Protein AF-A0A8S2XSJ2-F1 (afdb_monomer_lite)

Organism: NCBI:txid392030

Sequence (71 aa):
MVDELRRVSVENNITFQQINDFEQSYHSNAAIQWYTRDTFLYRLLNRALRCEDVESIIKHRFFIADLYQNL

Foldseek 3Di:
DLVVVVVCCVPQVQDPVLSVCCVVPDDLLCLVVQCVDPHPVVVQVVVCVVVVVVVSCVVCVVSVVSVVVND

pLDDT: mean 84.66, std 13.98, range [52.69, 97.0]

Secondary structure (DSSP, 8-state):
-HHHHHHHTTTTT--HHHHHHHHHH--GGGHHHHHHSSSHHHHHHHHHHHTT-HHHHHHTHHHHHHHHHH-

Structure (mmCIF, N/CA/C/O backbone):
data_AF-A0A8S2XSJ2-F1
#
_entry.id   AF-A0A8S2XSJ2-F1
#
loop_
_atom_site.group_PDB
_atom_site.id
_atom_site.type_symbol
_atom_site.label_atom_id
_atom_site.label_alt_id
_atom_site.label_comp_id
_atom_site.label_asym_id
_atom_site.label_entity_id
_atom_site.label_seq_id
_atom_site.pdbx_PDB_ins_code
_atom_site.Cartn_x
_atom_site.Cartn_y
_atom_site.Cartn_z
_atom_site.occupancy
_atom_site.B_iso_or_equiv
_atom_site.auth_seq_id
_atom_site.auth_comp_id
_atom_site.auth_asym_id
_atom_site.auth_atom_id
_atom_site.pdbx_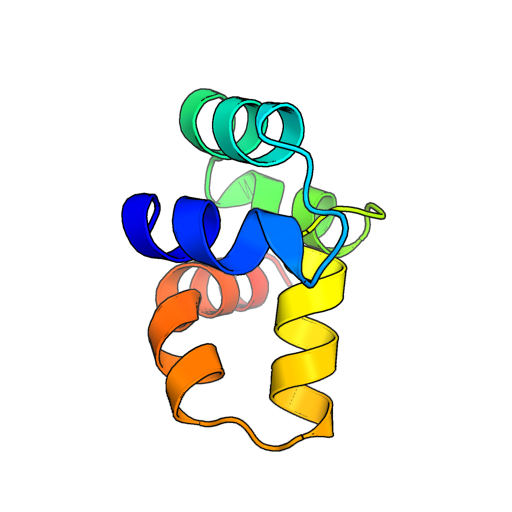PDB_model_num
ATOM 1 N N . MET A 1 1 ? 11.906 1.063 2.867 1.00 56.91 1 MET A N 1
ATOM 2 C CA . MET A 1 1 ? 10.504 1.199 2.414 1.00 56.91 1 MET A CA 1
ATOM 3 C C . MET A 1 1 ? 10.043 2.644 2.536 1.00 56.91 1 MET A C 1
ATOM 5 O O . MET A 1 1 ? 9.803 3.271 1.518 1.00 56.91 1 MET A O 1
ATOM 9 N N . VAL A 1 2 ? 10.028 3.217 3.739 1.00 58.84 2 VAL A N 1
ATOM 10 C CA . VAL A 1 2 ? 9.644 4.625 3.965 1.00 58.84 2 VAL A CA 1
ATOM 11 C C . VAL A 1 2 ? 10.623 5.608 3.313 1.00 58.84 2 VAL A C 1
ATOM 13 O O . VAL A 1 2 ? 10.199 6.526 2.618 1.00 58.84 2 VAL A O 1
ATOM 16 N N . ASP A 1 3 ? 11.933 5.385 3.436 1.00 59.72 3 ASP A N 1
ATOM 17 C CA . ASP A 1 3 ? 12.941 6.285 2.843 1.00 59.72 3 ASP A CA 1
ATOM 18 C C . ASP A 1 3 ? 12.935 6.300 1.305 1.00 59.72 3 ASP A C 1
ATOM 20 O O . ASP A 1 3 ? 13.335 7.280 0.678 1.00 59.72 3 ASP A O 1
ATOM 24 N N . GLU A 1 4 ? 12.435 5.233 0.685 1.00 62.91 4 GLU A N 1
ATOM 25 C CA . GLU A 1 4 ? 12.280 5.132 -0.767 1.00 62.91 4 GLU A CA 1
ATOM 26 C C . GLU A 1 4 ? 11.014 5.865 -1.236 1.00 62.91 4 GLU A C 1
ATOM 28 O 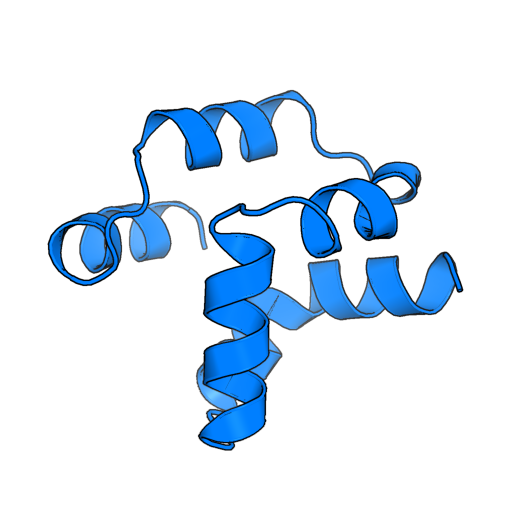O . GLU A 1 4 ? 11.053 6.615 -2.212 1.00 62.91 4 GLU A O 1
ATOM 33 N N . LEU A 1 5 ? 9.928 5.772 -0.459 1.00 56.78 5 LEU A N 1
ATOM 34 C CA . LEU A 1 5 ? 8.714 6.571 -0.656 1.00 56.78 5 LEU A CA 1
ATOM 35 C C . LEU A 1 5 ? 8.995 8.079 -0.538 1.00 56.78 5 LEU A C 1
ATOM 37 O O . LEU A 1 5 ? 8.421 8.870 -1.287 1.00 56.78 5 LEU A O 1
ATOM 41 N N . ARG A 1 6 ? 9.938 8.487 0.327 1.00 57.53 6 ARG A N 1
ATOM 42 C CA . ARG A 1 6 ? 10.386 9.888 0.428 1.00 57.53 6 ARG A CA 1
ATOM 43 C C . ARG A 1 6 ? 11.068 10.391 -0.850 1.00 57.53 6 ARG A C 1
ATOM 45 O O . ARG A 1 6 ? 10.855 11.546 -1.209 1.00 57.53 6 ARG A O 1
ATOM 52 N N . ARG A 1 7 ? 11.829 9.552 -1.568 1.00 57.75 7 ARG A N 1
ATOM 53 C CA . ARG A 1 7 ? 12.474 9.926 -2.848 1.00 57.75 7 ARG A CA 1
ATOM 54 C C . ARG A 1 7 ? 11.486 10.010 -4.014 1.00 57.75 7 ARG A C 1
ATOM 56 O O . ARG A 1 7 ? 11.611 10.898 -4.847 1.00 57.75 7 ARG A O 1
ATOM 63 N N . VAL A 1 8 ? 10.486 9.131 -4.041 1.00 56.62 8 VAL A N 1
ATOM 64 C CA . VAL A 1 8 ? 9.458 9.065 -5.100 1.00 56.62 8 VAL A CA 1
ATOM 65 C C . VAL A 1 8 ? 8.373 10.151 -4.946 1.00 56.62 8 VAL A C 1
ATOM 67 O O . VAL A 1 8 ? 7.613 10.417 -5.881 1.00 56.62 8 VAL A O 1
ATOM 70 N N . SER A 1 9 ? 8.314 10.823 -3.789 1.00 54.34 9 SER A N 1
ATOM 71 C CA . SER A 1 9 ? 7.328 11.873 -3.478 1.00 54.34 9 SER A CA 1
ATOM 72 C C . SER A 1 9 ? 7.304 13.037 -4.481 1.00 54.34 9 SER A C 1
ATOM 74 O O . SER A 1 9 ? 6.244 13.625 -4.692 1.00 54.34 9 SER A O 1
ATOM 76 N N . VAL A 1 10 ? 8.420 13.312 -5.167 1.00 52.69 10 VAL A N 1
ATOM 77 C CA . VAL A 1 10 ? 8.514 14.372 -6.187 1.00 52.69 10 VAL A CA 1
ATOM 78 C C . VAL A 1 10 ? 7.807 13.985 -7.498 1.00 52.69 10 VAL A C 1
ATOM 80 O O . VAL A 1 10 ? 7.298 14.861 -8.189 1.00 52.69 10 VAL A O 1
ATOM 83 N N . GLU A 1 11 ? 7.703 12.691 -7.827 1.00 53.06 11 GLU A N 1
ATOM 84 C CA . GLU A 1 11 ? 7.133 12.221 -9.105 1.00 53.06 11 GLU A CA 1
ATOM 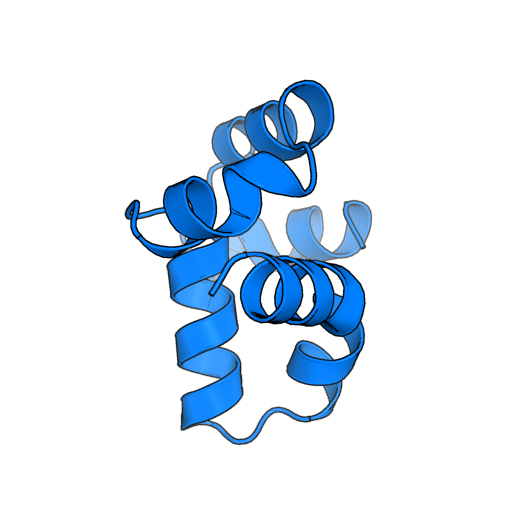85 C C . GLU A 1 11 ? 5.650 11.823 -9.042 1.00 53.06 11 GLU A C 1
ATOM 87 O O . GLU A 1 11 ? 4.987 11.795 -10.075 1.00 53.06 11 GLU A O 1
ATOM 92 N N . ASN A 1 12 ? 5.102 11.499 -7.863 1.00 55.16 12 ASN A N 1
ATOM 93 C CA . ASN A 1 12 ? 3.778 10.856 -7.762 1.00 55.16 12 ASN A CA 1
ATOM 94 C C . ASN A 1 12 ? 2.719 11.629 -6.953 1.00 55.16 12 ASN A C 1
ATOM 96 O O . ASN A 1 12 ? 1.679 11.054 -6.620 1.00 55.16 12 ASN A O 1
ATOM 100 N N . ASN A 1 13 ? 2.948 12.909 -6.625 1.00 60.09 13 ASN A N 1
ATOM 101 C CA . ASN A 1 13 ? 2.040 13.711 -5.781 1.00 60.09 13 ASN A CA 1
ATOM 102 C C . ASN A 1 13 ? 1.657 12.987 -4.472 1.00 60.09 13 ASN A C 1
ATOM 104 O O . ASN A 1 13 ? 0.525 13.063 -3.994 1.00 60.09 13 ASN A O 1
ATOM 108 N N . ILE A 1 14 ? 2.592 12.217 -3.908 1.00 68.06 14 ILE A N 1
ATOM 109 C CA . ILE A 1 14 ? 2.410 11.572 -2.610 1.00 68.06 14 ILE A CA 1
ATOM 110 C C . ILE A 1 14 ? 2.816 12.597 -1.565 1.00 68.06 14 ILE A C 1
ATOM 112 O O . ILE A 1 14 ? 3.997 12.908 -1.415 1.00 68.06 14 ILE A O 1
ATOM 116 N N . THR A 1 15 ? 1.844 13.148 -0.848 1.00 73.00 15 THR A N 1
ATOM 117 C CA . THR A 1 15 ? 2.145 14.092 0.225 1.00 73.00 15 THR A CA 1
ATOM 118 C C . THR A 1 15 ? 2.836 13.346 1.363 1.00 73.00 15 THR A C 1
ATOM 120 O O . THR A 1 15 ? 2.341 12.315 1.816 1.00 73.00 15 THR A O 1
ATOM 123 N N . PHE A 1 16 ? 3.941 13.894 1.878 1.00 79.06 16 PHE A N 1
ATOM 124 C CA . PHE A 1 16 ? 4.634 13.374 3.067 1.00 79.06 16 PHE A CA 1
ATOM 125 C C . PHE A 1 16 ? 3.687 13.112 4.246 1.00 79.06 16 PHE A C 1
ATOM 127 O O . PHE A 1 16 ? 3.895 12.177 5.010 1.00 79.06 16 PHE A O 1
ATOM 134 N N . GLN A 1 17 ? 2.612 13.895 4.353 1.00 83.44 17 GLN A N 1
ATOM 135 C CA . GLN A 1 17 ? 1.561 13.701 5.343 1.00 83.44 17 GLN A CA 1
ATOM 136 C C . GLN A 1 17 ? 0.861 12.340 5.214 1.00 83.44 17 GLN A C 1
ATOM 138 O O . GLN A 1 17 ? 0.727 11.652 6.213 1.00 83.44 17 GLN A O 1
ATOM 143 N N . GLN A 1 18 ? 0.503 11.894 4.002 1.00 84.06 18 GLN A N 1
ATOM 144 C CA . GLN A 1 18 ? -0.147 10.589 3.817 1.00 84.06 18 GLN A CA 1
ATOM 145 C C . GLN A 1 18 ? 0.772 9.426 4.214 1.00 84.06 18 GLN A C 1
ATOM 147 O O . GLN A 1 18 ? 0.293 8.410 4.714 1.00 84.06 18 GLN A O 1
ATOM 152 N N . ILE A 1 19 ? 2.083 9.576 3.997 1.00 85.44 19 ILE A N 1
ATOM 153 C CA . ILE A 1 19 ? 3.081 8.588 4.424 1.00 85.44 19 ILE A CA 1
ATOM 154 C C . ILE A 1 19 ? 3.153 8.559 5.952 1.00 85.44 19 ILE A C 1
ATOM 156 O O . ILE A 1 19 ? 3.030 7.487 6.534 1.00 85.44 19 ILE A O 1
ATOM 160 N N . ASN A 1 20 ? 3.287 9.721 6.596 1.00 88.50 20 ASN A N 1
ATOM 161 C CA . ASN A 1 20 ? 3.354 9.809 8.056 1.00 88.50 20 ASN A CA 1
ATOM 162 C C . ASN A 1 20 ? 2.080 9.259 8.719 1.00 88.50 20 ASN A C 1
ATOM 164 O O . ASN A 1 20 ? 2.167 8.524 9.699 1.00 88.50 20 ASN A O 1
ATOM 168 N N . ASP A 1 21 ? 0.906 9.580 8.170 1.00 90.56 21 ASP A N 1
ATOM 169 C CA . ASP A 1 21 ? -0.376 9.084 8.675 1.00 90.56 21 ASP A CA 1
ATOM 170 C C . ASP A 1 21 ? -0.437 7.557 8.580 1.00 90.56 21 ASP A C 1
ATOM 172 O O . ASP A 1 21 ? -0.863 6.891 9.524 1.00 90.56 21 ASP A O 1
ATOM 176 N N . PHE A 1 22 ? 0.032 6.987 7.467 1.00 91.19 22 PHE A N 1
ATOM 177 C CA . PHE A 1 22 ? 0.123 5.540 7.307 1.00 91.19 22 PHE A CA 1
ATOM 178 C C . PHE A 1 22 ? 1.089 4.921 8.320 1.00 91.19 22 PHE A C 1
ATOM 180 O O . PHE A 1 22 ? 0.720 3.974 9.001 1.00 91.19 22 PHE A O 1
ATOM 187 N N . GLU A 1 23 ? 2.291 5.474 8.485 1.00 90.31 23 GLU A N 1
ATOM 188 C CA . GLU A 1 23 ? 3.262 4.963 9.461 1.00 90.31 23 GLU A CA 1
ATOM 189 C C . GLU A 1 23 ? 2.727 4.961 10.899 1.00 90.31 23 GLU A C 1
ATOM 191 O O . GLU A 1 23 ? 3.044 4.057 11.667 1.00 90.31 23 GLU A O 1
ATOM 196 N N . GLN A 1 24 ? 1.922 5.960 11.267 1.00 93.38 24 GLN A N 1
ATOM 197 C CA . GLN A 1 24 ? 1.426 6.118 12.636 1.00 93.38 24 GLN A CA 1
ATOM 198 C C . GLN A 1 24 ? 0.124 5.365 12.917 1.00 93.38 24 GLN A C 1
ATOM 200 O O . GLN A 1 24 ? -0.119 4.993 14.063 1.00 93.38 24 GLN A O 1
ATOM 205 N N . SER A 1 25 ? -0.730 5.178 11.908 1.00 92.38 25 SER A N 1
ATOM 206 C CA . SER A 1 25 ? -2.100 4.680 12.106 1.00 92.38 25 SER A CA 1
ATOM 207 C C . SER A 1 25 ? -2.426 3.390 11.357 1.00 92.38 25 SER A C 1
ATOM 209 O O . SER A 1 25 ? -3.530 2.859 11.499 1.00 92.38 25 SER A O 1
ATOM 211 N N . TYR A 1 26 ? -1.501 2.870 10.546 1.00 94.81 26 TYR A N 1
ATOM 212 C CA . TYR A 1 26 ? -1.741 1.623 9.839 1.00 94.81 26 TYR A CA 1
ATOM 213 C C . TYR A 1 26 ? -1.710 0.415 10.777 1.00 94.81 26 TYR A C 1
ATOM 215 O O . TYR A 1 26 ? -0.759 0.187 11.523 1.00 94.81 26 TYR A O 1
ATOM 223 N N . HIS A 1 27 ? -2.737 -0.417 10.638 1.00 94.69 27 HIS A N 1
ATOM 224 C CA . HIS A 1 27 ? -2.826 -1.749 11.213 1.00 94.69 27 HIS A CA 1
ATOM 225 C C . HIS A 1 27 ? -3.387 -2.696 10.149 1.00 94.69 27 HIS A C 1
ATOM 227 O O . HIS A 1 27 ? -4.146 -2.265 9.276 1.00 94.69 27 HIS A O 1
ATOM 233 N N . SER A 1 28 ? -3.054 -3.986 10.227 1.00 94.88 28 SER A N 1
ATOM 234 C CA . SER A 1 28 ? -3.406 -4.964 9.188 1.00 94.88 28 SER A CA 1
ATOM 235 C C . SER A 1 28 ? -4.911 -5.042 8.915 1.00 94.88 28 SER A C 1
ATOM 237 O O . SER A 1 28 ? -5.315 -5.193 7.768 1.00 94.88 28 SER A O 1
ATOM 239 N N . ASN A 1 29 ? -5.763 -4.841 9.927 1.00 94.69 29 ASN A N 1
ATOM 240 C CA . ASN A 1 29 ? -7.225 -4.826 9.772 1.00 94.69 29 ASN A CA 1
ATOM 241 C C . ASN A 1 29 ? -7.783 -3.590 9.034 1.00 94.69 29 ASN A C 1
ATOM 243 O O . ASN A 1 29 ? -8.954 -3.557 8.659 1.00 94.69 29 ASN A O 1
ATOM 247 N N . ALA A 1 30 ? -6.962 -2.562 8.815 1.00 93.88 30 ALA A N 1
ATOM 248 C CA . ALA A 1 30 ? -7.329 -1.357 8.079 1.00 93.88 30 ALA A CA 1
ATOM 249 C C . ALA A 1 30 ? -6.913 -1.419 6.597 1.00 93.88 30 ALA A C 1
ATOM 251 O O . ALA A 1 30 ? -7.154 -0.458 5.864 1.00 93.88 30 ALA A O 1
ATOM 252 N N . ALA A 1 31 ? -6.309 -2.522 6.131 1.00 94.88 31 ALA A N 1
ATOM 253 C CA . ALA A 1 31 ? -5.771 -2.648 4.773 1.00 94.88 31 ALA A CA 1
ATOM 254 C C . ALA A 1 31 ? -6.794 -2.295 3.679 1.00 94.88 31 ALA A C 1
ATOM 256 O O . ALA A 1 31 ? -6.501 -1.468 2.813 1.00 94.88 31 ALA A O 1
ATOM 257 N N . ILE A 1 32 ? -8.022 -2.822 3.768 1.00 94.75 32 ILE A N 1
ATOM 258 C CA . ILE A 1 32 ? -9.101 -2.511 2.812 1.00 94.75 32 ILE A CA 1
ATOM 259 C C . ILE A 1 32 ? -9.423 -1.014 2.795 1.00 94.75 32 ILE A C 1
ATOM 261 O O . ILE A 1 32 ? -9.598 -0.428 1.726 1.00 94.75 32 ILE A O 1
ATOM 265 N N . GLN A 1 33 ? -9.478 -0.363 3.959 1.00 93.94 33 GLN A N 1
ATOM 266 C CA . GLN A 1 33 ? -9.785 1.067 4.036 1.00 93.94 33 GLN A CA 1
ATOM 267 C C . GLN A 1 33 ? -8.685 1.907 3.381 1.00 93.94 33 GLN A C 1
ATOM 269 O O . GLN A 1 33 ? -8.979 2.852 2.653 1.00 93.94 33 GLN A O 1
ATOM 274 N N . TRP A 1 34 ? -7.419 1.554 3.604 1.00 93.19 34 TRP A N 1
ATOM 275 C CA . TRP A 1 34 ? -6.283 2.243 2.994 1.00 93.19 34 TRP A CA 1
ATOM 276 C C . TRP A 1 34 ? -6.218 2.053 1.477 1.00 93.19 34 TRP A C 1
ATOM 278 O O . TRP A 1 34 ? -5.855 2.993 0.769 1.00 93.19 34 TRP A O 1
ATOM 288 N N . TYR A 1 35 ? -6.607 0.878 0.978 1.00 92.50 35 TYR A N 1
ATOM 289 C CA . TYR A 1 35 ? -6.633 0.584 -0.455 1.00 92.50 35 TYR A CA 1
ATOM 290 C C . TYR A 1 35 ? -7.838 1.185 -1.184 1.00 92.50 35 TYR A C 1
ATOM 292 O O . TYR A 1 35 ? -7.720 1.527 -2.351 1.00 92.50 35 TYR A O 1
ATOM 300 N N . THR A 1 36 ? -8.991 1.333 -0.531 1.00 91.56 36 THR A N 1
ATOM 301 C CA . THR A 1 36 ? -10.199 1.893 -1.170 1.00 91.56 36 THR A CA 1
ATOM 302 C C . THR A 1 36 ? -10.262 3.421 -1.128 1.00 91.56 36 THR A C 1
ATOM 304 O O . THR A 1 36 ? -10.942 4.029 -1.952 1.00 91.56 36 THR A O 1
ATOM 307 N N . ARG A 1 37 ? -9.550 4.066 -0.197 1.00 88.56 37 ARG A N 1
ATOM 308 C CA . ARG A 1 37 ? -9.377 5.528 -0.174 1.00 88.56 37 ARG A CA 1
ATOM 309 C C . ARG A 1 37 ? -8.400 5.974 -1.267 1.00 88.56 37 ARG A C 1
ATOM 311 O O . ARG A 1 37 ? -7.463 5.248 -1.589 1.00 88.56 37 ARG A O 1
ATOM 318 N N . ASP A 1 38 ? -8.549 7.206 -1.764 1.00 83.75 38 ASP A N 1
ATOM 319 C CA . ASP A 1 38 ? -7.598 7.824 -2.707 1.00 83.75 38 ASP A CA 1
ATOM 320 C C . ASP A 1 38 ? -6.276 8.222 -2.015 1.00 83.75 38 ASP A C 1
ATOM 322 O O . ASP A 1 38 ? -5.927 9.390 -1.814 1.00 83.75 38 ASP A O 1
ATOM 326 N N . THR A 1 39 ? -5.536 7.204 -1.588 1.00 86.12 39 THR A N 1
ATOM 327 C CA . THR A 1 39 ? -4.240 7.319 -0.926 1.00 86.12 39 THR A CA 1
ATOM 328 C C . THR A 1 39 ? -3.120 6.929 -1.879 1.00 86.12 39 THR A C 1
ATOM 330 O O . THR A 1 39 ? -3.323 6.355 -2.953 1.00 86.12 39 THR A O 1
ATOM 333 N N . PHE A 1 40 ? -1.890 7.208 -1.460 1.00 86.38 40 PHE A N 1
ATOM 334 C CA . PHE A 1 40 ? -0.705 6.770 -2.182 1.00 86.38 40 PHE A CA 1
ATOM 335 C C . PHE A 1 40 ? -0.646 5.249 -2.394 1.00 86.38 40 PHE A C 1
ATOM 337 O O . PHE A 1 40 ? -0.163 4.821 -3.437 1.00 86.38 40 PHE A O 1
ATOM 344 N N . LEU A 1 41 ? -1.173 4.437 -1.469 1.00 89.38 41 LEU A N 1
ATOM 345 C CA . LEU A 1 41 ? -1.170 2.974 -1.591 1.00 89.38 41 LEU A CA 1
ATOM 346 C C . LEU A 1 41 ? -2.058 2.504 -2.731 1.00 89.38 41 LEU A C 1
ATOM 348 O O . LEU A 1 41 ? -1.609 1.704 -3.549 1.00 89.38 41 LEU A O 1
ATOM 352 N N . TYR A 1 42 ? -3.273 3.050 -2.833 1.00 90.19 42 TYR A N 1
ATOM 353 C CA . TYR A 1 42 ? -4.162 2.778 -3.960 1.00 90.19 42 TYR A CA 1
ATOM 354 C C . TYR A 1 42 ? -3.464 3.076 -5.293 1.00 90.19 42 TYR A C 1
ATOM 356 O O . TYR A 1 42 ? -3.439 2.229 -6.187 1.00 90.19 42 TYR A O 1
ATOM 364 N N . ARG A 1 43 ? -2.844 4.257 -5.423 1.00 88.81 43 ARG A N 1
ATOM 365 C CA . ARG A 1 43 ? -2.182 4.678 -6.668 1.00 88.81 43 ARG A CA 1
ATOM 366 C C . ARG A 1 43 ? -0.940 3.840 -6.987 1.00 88.81 43 ARG A C 1
ATOM 368 O O . ARG A 1 43 ? -0.800 3.388 -8.123 1.00 88.81 43 ARG A O 1
ATOM 375 N N . LEU A 1 44 ? -0.069 3.601 -6.003 1.00 87.88 44 LEU A N 1
ATOM 376 C CA . LEU A 1 44 ? 1.163 2.824 -6.176 1.00 87.88 44 LEU A CA 1
ATOM 377 C C . LEU A 1 44 ? 0.872 1.373 -6.553 1.00 87.88 44 LEU A C 1
ATOM 379 O O . LEU A 1 44 ? 1.438 0.884 -7.527 1.00 87.88 44 LEU A O 1
ATOM 383 N N . LEU A 1 45 ? -0.033 0.701 -5.836 1.00 91.19 45 LEU A N 1
ATOM 384 C CA . LEU A 1 45 ? -0.358 -0.701 -6.104 1.00 91.19 45 LEU A CA 1
ATOM 385 C C . LEU A 1 45 ? -1.049 -0.875 -7.448 1.00 91.19 45 LEU A C 1
ATOM 387 O O . LEU A 1 45 ? -0.649 -1.736 -8.224 1.00 91.19 45 LEU A O 1
ATOM 391 N N . ASN A 1 46 ? -2.036 -0.037 -7.775 1.00 91.06 46 ASN A N 1
ATOM 392 C CA . ASN A 1 46 ? -2.704 -0.141 -9.073 1.00 91.06 46 ASN A CA 1
ATOM 393 C C . ASN A 1 46 ? -1.768 0.170 -10.242 1.00 91.06 46 ASN A C 1
ATOM 395 O O . ASN A 1 46 ? -1.901 -0.433 -11.307 1.00 91.06 46 ASN A O 1
ATOM 399 N N . ARG A 1 47 ? -0.813 1.093 -10.069 1.00 91.62 47 ARG A N 1
ATOM 400 C CA . ARG A 1 47 ? 0.227 1.336 -11.073 1.00 91.62 47 ARG A CA 1
ATOM 401 C C . ARG A 1 47 ? 1.156 0.131 -11.203 1.00 91.62 47 ARG A C 1
ATOM 403 O O . ARG A 1 47 ? 1.372 -0.319 -12.322 1.00 91.62 47 ARG A O 1
ATOM 410 N N . ALA A 1 48 ? 1.660 -0.400 -10.089 1.00 92.81 48 ALA A N 1
ATOM 411 C CA . ALA A 1 48 ? 2.572 -1.540 -10.088 1.00 92.81 48 ALA A CA 1
ATOM 412 C C . ALA A 1 48 ? 1.942 -2.777 -10.742 1.00 92.81 48 ALA A C 1
ATOM 414 O O . ALA A 1 48 ? 2.563 -3.406 -11.588 1.00 92.81 48 ALA A O 1
ATOM 415 N N .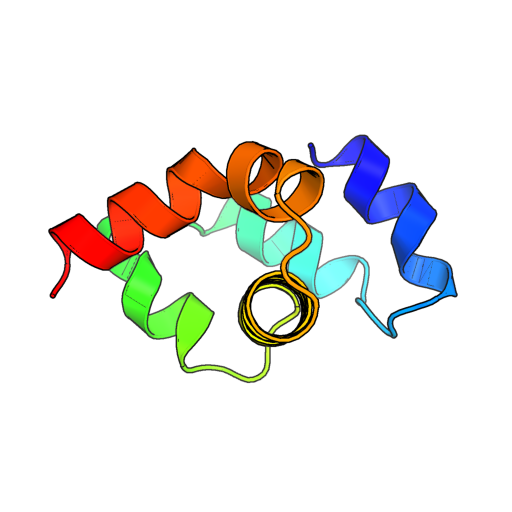 LEU A 1 49 ? 0.676 -3.065 -10.425 1.00 91.75 49 LEU A N 1
ATOM 416 C CA . LEU A 1 49 ? -0.076 -4.160 -11.038 1.00 91.75 49 LEU A CA 1
ATOM 417 C C . LEU A 1 49 ? -0.310 -3.935 -12.538 1.00 91.75 49 LEU A C 1
ATOM 419 O O . LEU A 1 49 ? -0.122 -4.855 -13.324 1.00 91.75 49 LEU A O 1
ATOM 423 N N . ARG A 1 50 ? -0.686 -2.717 -12.957 1.00 95.25 50 ARG A N 1
ATOM 424 C CA . ARG A 1 50 ? -0.947 -2.400 -14.375 1.00 95.25 50 ARG A CA 1
ATOM 425 C C . ARG A 1 50 ? 0.314 -2.439 -15.239 1.00 95.25 50 ARG A C 1
ATOM 427 O O . ARG A 1 50 ? 0.223 -2.759 -16.418 1.00 95.25 50 ARG A O 1
ATOM 434 N N . CYS A 1 51 ? 1.457 -2.061 -14.677 1.00 94.94 51 CYS A N 1
ATOM 435 C CA . CYS A 1 51 ? 2.741 -2.057 -15.374 1.00 94.94 51 CYS A CA 1
ATOM 436 C C . CYS A 1 51 ? 3.535 -3.355 -15.183 1.00 94.94 51 CYS A C 1
ATOM 438 O O . CYS A 1 51 ? 4.663 -3.418 -15.658 1.00 94.94 51 CYS A O 1
ATOM 440 N N . GLU A 1 52 ? 2.981 -4.342 -14.471 1.00 94.25 52 GLU A N 1
ATOM 441 C CA . GLU A 1 52 ? 3.681 -5.577 -14.096 1.00 94.25 52 GLU A CA 1
ATOM 442 C C . GLU A 1 52 ? 5.041 -5.303 -13.421 1.00 94.25 52 GLU A C 1
ATOM 444 O O . GLU A 1 52 ? 6.017 -6.030 -13.598 1.00 94.25 52 GLU A O 1
ATOM 449 N N . ASP A 1 53 ? 5.115 -4.233 -12.622 1.00 94.50 53 ASP A N 1
ATOM 450 C CA . ASP A 1 53 ? 6.312 -3.853 -11.871 1.00 94.50 53 ASP A CA 1
ATOM 451 C C . ASP A 1 53 ? 6.483 -4.796 -10.673 1.00 94.50 53 ASP A C 1
ATOM 453 O O . ASP A 1 53 ? 6.053 -4.523 -9.546 1.00 94.50 53 ASP A O 1
ATOM 457 N N . VAL A 1 54 ? 7.092 -5.951 -10.948 1.00 94.06 54 VAL A N 1
ATOM 458 C CA . VAL A 1 54 ? 7.337 -7.019 -9.973 1.00 94.06 54 VAL A CA 1
ATOM 459 C C . VAL A 1 54 ? 8.153 -6.515 -8.785 1.00 94.06 54 VAL A C 1
ATOM 461 O O . VAL A 1 54 ? 7.889 -6.912 -7.649 1.00 94.06 54 VAL A O 1
ATOM 464 N N . GLU A 1 55 ? 9.114 -5.618 -9.010 1.00 93.50 55 GLU A N 1
ATOM 465 C CA . GLU A 1 55 ? 9.934 -5.070 -7.932 1.00 93.50 55 GLU A CA 1
ATOM 466 C C . GLU A 1 55 ? 9.070 -4.258 -6.959 1.00 93.50 55 GLU A C 1
ATOM 468 O O . GLU A 1 55 ? 9.132 -4.469 -5.743 1.00 93.50 55 GLU A O 1
ATOM 473 N N . SER A 1 56 ? 8.203 -3.388 -7.481 1.00 88.75 56 SER A N 1
ATOM 474 C CA . SER A 1 56 ? 7.255 -2.631 -6.664 1.00 88.75 56 SER A CA 1
ATOM 475 C C . SER A 1 56 ? 6.239 -3.543 -5.968 1.00 88.75 56 SER A C 1
ATOM 477 O O . SER A 1 56 ? 5.993 -3.379 -4.772 1.00 88.75 56 SER A O 1
ATOM 479 N N . ILE A 1 57 ? 5.711 -4.567 -6.643 1.00 93.19 57 ILE A N 1
ATOM 480 C CA . ILE A 1 57 ? 4.806 -5.552 -6.023 1.00 93.19 57 ILE A CA 1
ATOM 481 C C . ILE A 1 57 ? 5.490 -6.242 -4.831 1.00 93.19 57 ILE A C 1
ATOM 483 O O . ILE A 1 57 ? 4.927 -6.301 -3.736 1.00 93.19 57 ILE A O 1
ATOM 487 N N . ILE A 1 58 ? 6.733 -6.704 -5.000 1.00 93.44 58 ILE A N 1
ATOM 488 C CA . ILE A 1 58 ? 7.499 -7.364 -3.934 1.00 93.44 58 ILE A CA 1
ATOM 489 C C . ILE A 1 58 ? 7.813 -6.396 -2.786 1.00 93.44 58 ILE A C 1
ATOM 491 O O . ILE A 1 58 ? 7.776 -6.808 -1.619 1.00 93.44 58 ILE A O 1
ATOM 495 N N . LYS A 1 59 ? 8.105 -5.121 -3.072 1.00 90.88 59 LYS A N 1
ATOM 496 C CA . LYS A 1 59 ? 8.330 -4.085 -2.045 1.00 90.88 59 LYS A CA 1
ATOM 497 C C . LYS A 1 59 ? 7.092 -3.863 -1.175 1.00 90.88 59 LYS A C 1
ATOM 499 O O . LYS A 1 59 ? 7.227 -3.711 0.036 1.00 90.88 59 LYS A O 1
ATOM 504 N N . HIS A 1 60 ? 5.899 -3.927 -1.762 1.00 91.06 60 HIS A N 1
ATOM 505 C CA . HIS A 1 60 ? 4.626 -3.713 -1.065 1.00 91.06 60 HIS A CA 1
ATOM 506 C C . HIS A 1 60 ? 3.937 -5.018 -0.621 1.00 91.06 60 HIS A C 1
ATOM 508 O O . HIS A 1 60 ? 2.779 -4.996 -0.203 1.00 91.06 60 HIS A O 1
ATOM 514 N N . ARG A 1 61 ? 4.641 -6.162 -0.657 1.00 93.38 61 ARG A N 1
ATOM 515 C CA . ARG A 1 61 ? 4.075 -7.494 -0.369 1.00 93.38 61 ARG A CA 1
ATOM 516 C C . ARG A 1 61 ? 3.394 -7.625 0.994 1.00 93.38 61 ARG A C 1
ATOM 518 O O . ARG A 1 61 ? 2.453 -8.397 1.111 1.00 93.38 61 ARG A O 1
ATOM 525 N N . PHE A 1 62 ? 3.853 -6.888 2.009 1.00 93.94 62 PHE A N 1
ATOM 526 C CA . PHE A 1 62 ? 3.238 -6.915 3.342 1.00 93.94 62 PHE A CA 1
ATOM 527 C C . PHE A 1 62 ? 1.798 -6.378 3.287 1.00 93.94 62 PHE A C 1
ATOM 529 O O . PHE A 1 62 ? 0.881 -7.016 3.785 1.00 93.94 62 PHE A O 1
ATOM 536 N N . PHE A 1 63 ? 1.587 -5.259 2.588 1.0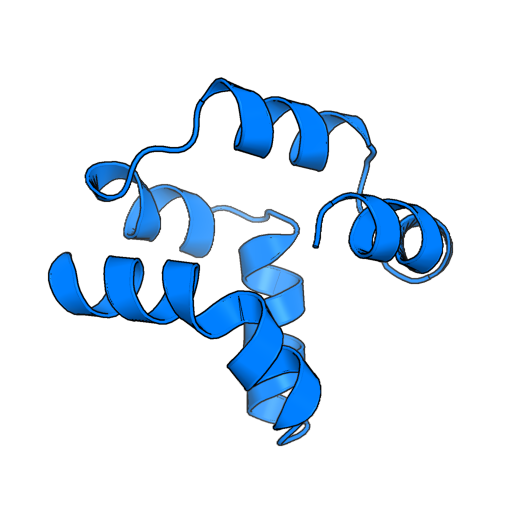0 94.50 63 PHE A N 1
ATOM 537 C CA . PHE A 1 63 ? 0.274 -4.644 2.444 1.00 94.50 63 PHE A CA 1
ATOM 538 C C . PHE A 1 63 ? -0.645 -5.491 1.559 1.00 94.50 63 PHE A C 1
ATOM 540 O O . PHE A 1 63 ? -1.835 -5.594 1.828 1.00 94.50 63 PHE A O 1
ATOM 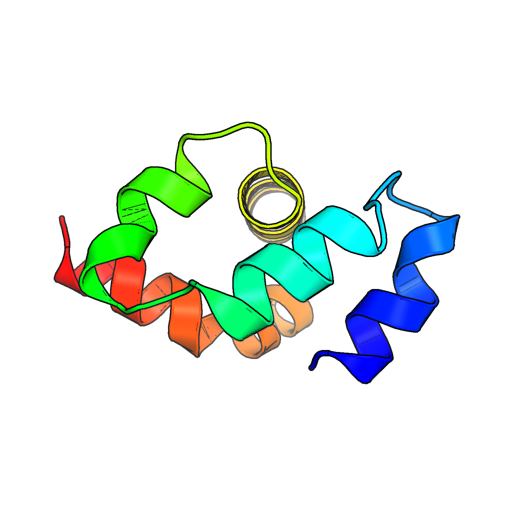547 N N . ILE A 1 64 ? -0.094 -6.134 0.523 1.00 95.19 64 ILE A N 1
ATOM 548 C CA . ILE A 1 64 ? -0.838 -7.086 -0.318 1.00 95.19 64 ILE A CA 1
ATOM 549 C C . ILE A 1 64 ? -1.283 -8.303 0.502 1.00 95.19 64 ILE A C 1
ATOM 551 O O . ILE A 1 64 ? -2.422 -8.744 0.365 1.00 95.19 64 ILE A O 1
ATOM 555 N N . ALA A 1 65 ? -0.408 -8.833 1.360 1.00 96.62 65 ALA A N 1
ATOM 556 C CA . ALA A 1 65 ? -0.762 -9.924 2.259 1.00 96.62 65 ALA A CA 1
ATOM 557 C C . ALA A 1 65 ? -1.896 -9.503 3.202 1.00 96.62 65 ALA A C 1
ATOM 559 O O . ALA A 1 65 ? -2.894 -10.211 3.289 1.00 96.62 65 ALA A O 1
ATOM 560 N N . ASP A 1 66 ? -1.794 -8.326 3.821 1.00 97.00 66 ASP A N 1
ATOM 561 C CA . ASP A 1 66 ? -2.842 -7.807 4.700 1.00 97.00 66 ASP A CA 1
ATOM 562 C C . ASP A 1 66 ? -4.157 -7.569 3.943 1.00 97.00 66 ASP A C 1
ATOM 564 O O . ASP A 1 66 ? -5.221 -7.901 4.456 1.00 97.00 66 ASP A O 1
ATOM 568 N N . LEU A 1 67 ? -4.121 -7.080 2.698 1.00 95.00 67 LEU A N 1
ATOM 569 C CA . LEU A 1 67 ? -5.320 -6.993 1.858 1.00 95.00 67 LEU A CA 1
ATOM 570 C C . LEU A 1 67 ? -5.970 -8.357 1.646 1.00 95.00 67 LEU A C 1
ATOM 572 O O . LEU A 1 67 ? -7.178 -8.482 1.817 1.00 95.00 67 LEU A O 1
ATOM 576 N N . TYR A 1 68 ? -5.172 -9.369 1.306 1.00 95.19 68 TYR A N 1
ATOM 577 C CA . TYR A 1 68 ? -5.673 -10.719 1.084 1.00 95.19 68 TYR A CA 1
ATOM 578 C C . TYR A 1 68 ? -6.284 -11.330 2.351 1.00 95.19 68 TYR A C 1
ATOM 580 O O . TYR A 1 68 ? -7.302 -12.004 2.271 1.00 95.19 68 TYR A O 1
ATOM 588 N N . GLN A 1 69 ? -5.692 -11.074 3.521 1.00 96.00 69 GLN A N 1
ATOM 589 C CA . GLN A 1 69 ? -6.198 -11.577 4.804 1.00 96.00 69 GLN A CA 1
ATOM 590 C C . GLN A 1 69 ? -7.495 -10.901 5.272 1.00 96.00 69 GLN A C 1
ATOM 592 O O . GLN A 1 69 ? -8.148 -11.420 6.171 1.00 96.00 69 GLN A O 1
ATOM 597 N N . ASN A 1 70 ? -7.852 -9.742 4.711 1.00 91.81 70 ASN A N 1
ATOM 598 C CA . ASN A 1 70 ? -9.054 -8.998 5.096 1.00 91.81 70 ASN A CA 1
ATOM 599 C C . ASN A 1 70 ? -10.209 -9.112 4.087 1.00 91.81 70 ASN A C 1
ATOM 601 O O . ASN A 1 70 ? -11.263 -8.531 4.346 1.00 91.81 70 ASN A O 1
ATOM 605 N N . LEU A 1 71 ? -10.009 -9.806 2.958 1.00 83.44 71 LEU A N 1
ATOM 606 C CA . LEU A 1 71 ? -11.063 -10.151 1.990 1.00 83.44 71 LEU A CA 1
ATOM 607 C C . LEU A 1 71 ? -12.086 -11.118 2.598 1.00 83.44 71 LEU A C 1
ATOM 609 O O . LEU A 1 71 ? -13.289 -10.906 2.327 1.00 83.44 71 LEU A O 1
#

Radius of gyration: 11.56 Å; chains: 1; bounding box: 24×26×28 Å